Protein AF-A0A4W5NMU5-F1 (afdb_monomer)

Foldseek 3Di:
DVVVVVVVVVVVVVVVVCVVPVVVVVPPDDCPDPPDDDDDDDDDPPVVVCVVDPDFDWDQDDDPDPVVSVVRTHTD

Structure (mmCIF, N/CA/C/O backbone):
data_AF-A0A4W5NMU5-F1
#
_entry.id   AF-A0A4W5NMU5-F1
#
loop_
_atom_site.group_PDB
_atom_site.id
_atom_site.type_symbol
_atom_site.label_atom_id
_atom_site.label_alt_id
_atom_site.label_comp_id
_atom_site.label_asym_id
_atom_site.label_entity_id
_atom_site.label_seq_id
_atom_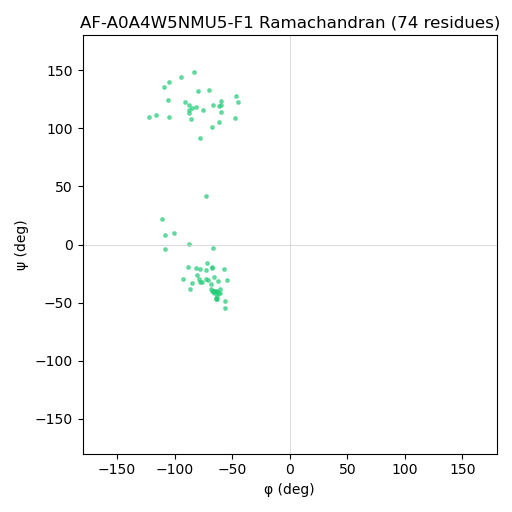site.pdbx_PDB_ins_code
_atom_site.Cartn_x
_atom_site.Cartn_y
_atom_site.Cartn_z
_atom_site.occupancy
_atom_site.B_iso_or_equiv
_atom_site.auth_seq_id
_atom_site.auth_comp_id
_atom_site.auth_asym_id
_atom_site.auth_atom_id
_atom_site.pdbx_PDB_model_num
ATOM 1 N N . MET A 1 1 ? 36.109 27.563 -30.046 1.00 56.34 1 MET A N 1
ATOM 2 C CA . MET A 1 1 ? 34.684 27.289 -30.359 1.00 56.34 1 MET A CA 1
ATOM 3 C C . MET A 1 1 ? 34.412 25.835 -30.766 1.00 56.34 1 MET A C 1
ATOM 5 O O . MET A 1 1 ? 33.259 25.440 -30.790 1.00 56.34 1 MET A O 1
ATOM 9 N N . THR A 1 2 ? 35.433 25.016 -31.041 1.00 61.53 2 THR A N 1
AT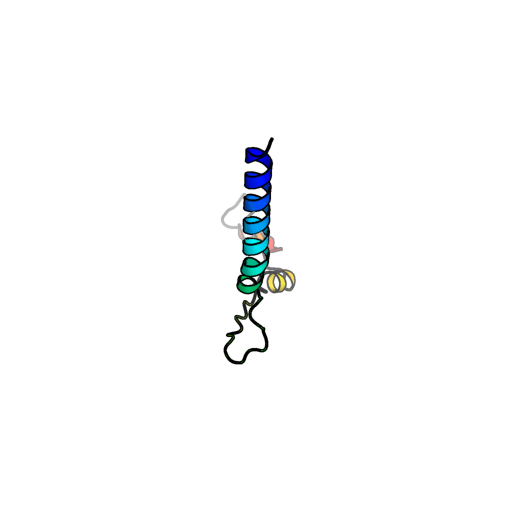OM 10 C CA . THR A 1 2 ? 35.271 23.619 -31.487 1.00 61.53 2 THR A CA 1
ATOM 11 C C . THR A 1 2 ? 35.132 22.622 -30.329 1.00 61.53 2 THR A C 1
ATOM 13 O O . THR A 1 2 ? 34.290 21.733 -30.392 1.00 61.53 2 THR A O 1
ATOM 16 N N . ALA A 1 3 ? 35.870 22.798 -29.227 1.00 62.84 3 ALA A N 1
ATOM 17 C CA . ALA A 1 3 ? 35.833 21.882 -28.076 1.00 62.84 3 ALA A CA 1
ATOM 18 C C . ALA A 1 3 ? 34.443 21.767 -27.416 1.00 62.84 3 ALA A C 1
ATOM 20 O O . ALA A 1 3 ? 34.020 20.673 -27.054 1.00 62.84 3 ALA A O 1
ATOM 21 N N . SER A 1 4 ? 33.701 22.876 -27.326 1.00 70.69 4 SER A N 1
ATOM 22 C CA . SER A 1 4 ? 32.324 22.880 -26.818 1.00 70.69 4 SER A CA 1
ATOM 23 C C . SER A 1 4 ? 31.379 22.114 -27.744 1.00 70.69 4 SER A C 1
ATOM 25 O O . SER A 1 4 ? 30.565 21.332 -27.267 1.00 70.69 4 SER A O 1
ATOM 27 N N . SER A 1 5 ? 31.518 22.272 -29.064 1.00 73.56 5 SER A N 1
ATOM 28 C CA . SER A 1 5 ? 30.685 21.548 -30.029 1.00 73.56 5 SER A CA 1
ATOM 29 C C . SER A 1 5 ? 30.903 20.033 -29.964 1.00 73.56 5 SER A C 1
ATOM 31 O O . SER A 1 5 ? 29.926 19.290 -29.953 1.00 73.56 5 SER A O 1
ATOM 33 N N . PHE A 1 6 ? 32.149 19.570 -29.810 1.00 75.12 6 PHE A N 1
ATOM 34 C CA . PHE A 1 6 ? 32.452 18.144 -29.654 1.00 75.12 6 PHE A CA 1
ATOM 35 C C . PHE A 1 6 ? 31.866 17.561 -28.363 1.00 75.12 6 PHE A C 1
ATOM 37 O O . PHE A 1 6 ? 31.311 16.464 -28.389 1.00 75.12 6 PHE A O 1
ATOM 44 N N . LEU A 1 7 ? 31.913 18.312 -27.257 1.00 81.25 7 LEU A N 1
ATOM 45 C CA . LEU A 1 7 ? 31.315 17.887 -25.988 1.00 81.25 7 LEU A CA 1
ATOM 46 C C . LEU A 1 7 ? 29.790 17.724 -26.096 1.00 81.25 7 LEU A C 1
ATOM 48 O O . LEU A 1 7 ? 29.227 16.765 -25.576 1.00 81.25 7 LEU A O 1
ATOM 52 N N . TRP A 1 8 ? 29.129 18.639 -26.809 1.00 81.44 8 TRP A N 1
ATOM 53 C CA . TRP A 1 8 ? 27.686 18.588 -27.060 1.00 81.44 8 TRP A CA 1
ATOM 54 C C . TRP A 1 8 ? 27.283 17.411 -27.955 1.00 81.44 8 TRP A C 1
ATOM 56 O O . TRP A 1 8 ? 26.284 16.743 -27.688 1.00 81.44 8 TRP A O 1
ATOM 66 N N . HIS A 1 9 ? 28.072 17.105 -28.985 1.00 85.19 9 HIS A N 1
ATOM 67 C CA . HIS A 1 9 ? 27.826 15.936 -29.836 1.00 85.19 9 HIS A CA 1
ATOM 68 C C . HIS A 1 9 ? 28.019 14.634 -29.053 1.00 85.19 9 HIS A C 1
ATOM 70 O O . HIS A 1 9 ? 27.215 13.715 -29.158 1.00 85.19 9 HIS A O 1
ATOM 76 N N . TYR A 1 10 ? 29.034 14.569 -28.193 1.00 90.44 10 TYR A N 1
ATOM 77 C CA . TYR A 1 10 ? 29.244 13.410 -27.334 1.00 90.44 10 TYR A CA 1
ATOM 78 C C . TYR A 1 10 ? 28.098 13.216 -26.328 1.00 90.44 10 TYR A C 1
ATOM 80 O O . TYR A 1 10 ? 27.563 12.116 -26.200 1.00 90.44 10 TYR A O 1
ATOM 88 N N . ALA A 1 11 ? 27.663 14.292 -25.666 1.00 88.81 11 ALA A N 1
ATOM 89 C CA . ALA A 1 1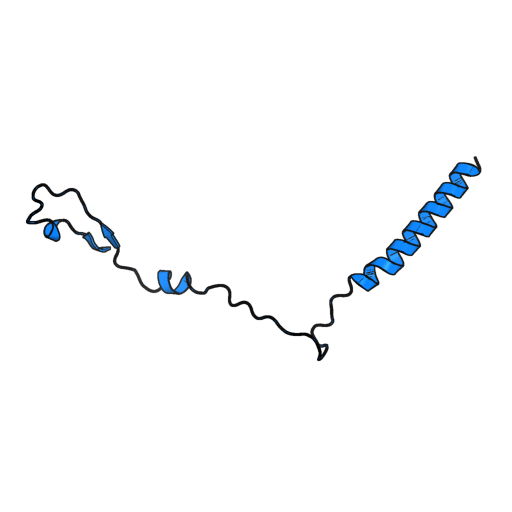1 ? 26.552 14.247 -24.719 1.00 88.81 11 ALA A CA 1
ATOM 90 C C . ALA A 1 11 ? 25.234 13.822 -25.386 1.00 88.81 11 ALA A C 1
ATOM 92 O O . ALA A 1 11 ? 24.509 12.998 -24.835 1.00 88.81 11 ALA A O 1
ATOM 93 N N . THR A 1 12 ? 24.940 14.332 -26.585 1.00 89.44 12 THR A N 1
ATOM 94 C CA . THR A 1 12 ? 23.729 13.955 -27.336 1.00 89.44 12 THR A CA 1
ATOM 95 C C . THR A 1 12 ? 23.750 12.493 -27.778 1.00 89.44 12 THR A C 1
ATOM 97 O O . THR A 1 12 ? 22.734 11.814 -27.645 1.00 89.44 12 THR A O 1
ATOM 100 N N . ILE A 1 13 ? 24.901 11.974 -28.216 1.00 89.94 13 ILE A N 1
ATOM 101 C CA . ILE A 1 13 ? 25.060 10.552 -28.557 1.00 89.94 13 ILE A CA 1
ATOM 102 C C . ILE A 1 13 ? 24.841 9.669 -27.324 1.00 89.94 13 ILE A C 1
ATOM 104 O O . ILE A 1 13 ? 24.078 8.708 -27.393 1.00 89.94 13 ILE A O 1
ATOM 108 N N . LEU A 1 14 ? 25.456 10.003 -26.185 1.00 88.56 14 LEU A N 1
ATOM 109 C CA . LEU A 1 14 ? 25.263 9.247 -24.944 1.00 88.56 14 LEU A CA 1
ATOM 110 C C . LEU A 1 14 ? 23.800 9.247 -24.487 1.00 88.56 14 LEU A C 1
ATOM 112 O O . LEU A 1 14 ? 23.282 8.213 -24.072 1.00 88.56 14 LEU A O 1
ATOM 116 N N . LEU A 1 15 ? 23.123 10.390 -24.588 1.00 89.44 15 LEU A N 1
ATOM 117 C CA . LEU A 1 15 ? 21.730 10.532 -24.172 1.00 89.44 15 LEU A CA 1
ATOM 118 C C . LEU A 1 15 ? 20.788 9.744 -25.094 1.00 89.44 15 LEU A C 1
ATOM 120 O O . LEU A 1 15 ? 19.866 9.091 -24.608 1.00 89.44 15 LEU A O 1
ATOM 124 N N . ALA A 1 16 ? 21.066 9.723 -26.401 1.00 88.56 16 ALA A N 1
ATOM 125 C CA . ALA A 1 16 ? 20.342 8.900 -27.368 1.00 88.56 16 ALA A CA 1
ATOM 126 C C . ALA A 1 16 ? 20.524 7.399 -27.093 1.00 88.56 16 ALA A C 1
ATOM 128 O O . ALA A 1 16 ? 19.540 6.668 -27.024 1.00 88.56 16 ALA A O 1
ATOM 129 N N . VAL A 1 17 ? 21.763 6.952 -26.859 1.00 87.62 17 VAL A N 1
ATOM 130 C CA . VAL A 1 17 ? 22.083 5.564 -26.486 1.00 87.62 17 VAL A CA 1
ATOM 131 C C . VAL A 1 17 ? 21.301 5.164 -25.236 1.00 87.62 17 VAL A C 1
ATOM 133 O O . VAL A 1 17 ? 20.534 4.205 -25.267 1.00 87.62 17 VAL A O 1
ATOM 136 N N . MET A 1 18 ? 21.413 5.940 -24.159 1.00 83.81 18 MET A N 1
ATOM 137 C CA . MET A 1 18 ? 20.694 5.669 -22.915 1.00 83.81 18 MET A CA 1
ATOM 138 C C . MET A 1 18 ? 19.176 5.591 -23.145 1.00 83.81 18 MET A C 1
ATOM 140 O O . MET A 1 18 ? 18.548 4.603 -22.766 1.00 83.81 18 MET A O 1
ATOM 144 N N . CYS A 1 19 ? 18.591 6.558 -23.853 1.00 81.69 19 CYS A N 1
ATOM 145 C CA . CYS A 1 19 ? 17.158 6.582 -24.148 1.00 81.69 19 CYS A CA 1
ATOM 146 C C . CYS A 1 19 ? 16.682 5.386 -24.996 1.00 81.69 19 CYS A C 1
ATOM 148 O O . CYS A 1 19 ? 15.558 4.930 -24.824 1.00 81.69 19 CYS A O 1
ATOM 150 N N . CYS A 1 20 ? 17.520 4.834 -25.877 1.00 78.44 20 CYS A N 1
ATOM 151 C CA . CYS A 1 20 ? 17.169 3.655 -26.673 1.00 78.44 20 CYS A CA 1
ATOM 152 C C . CYS A 1 20 ? 17.271 2.337 -25.887 1.00 78.44 20 CYS A C 1
ATOM 154 O O . CYS A 1 20 ? 16.504 1.411 -26.152 1.00 78.44 20 CYS A O 1
ATOM 156 N N . PHE A 1 21 ? 18.204 2.230 -24.935 1.00 69.44 21 PHE A N 1
ATOM 157 C CA . PHE A 1 21 ? 18.452 0.980 -24.204 1.00 69.44 21 PHE A CA 1
ATOM 158 C C . PHE A 1 21 ? 17.659 0.855 -22.894 1.00 69.44 21 PHE A C 1
ATOM 160 O O . PHE A 1 21 ? 17.296 -0.255 -22.511 1.00 69.44 21 PHE A O 1
ATOM 167 N N . LEU A 1 22 ? 17.333 1.967 -22.229 1.00 66.38 22 LEU A N 1
ATOM 168 C CA . LEU A 1 22 ? 16.548 1.987 -20.987 1.00 66.38 22 LEU A CA 1
ATOM 169 C C . LEU A 1 22 ? 15.099 1.455 -21.107 1.00 66.38 22 LEU A C 1
ATOM 171 O O . LEU A 1 22 ? 14.711 0.661 -20.248 1.00 66.38 22 LEU A O 1
ATOM 175 N N . PRO A 1 23 ? 14.292 1.798 -22.133 1.00 65.00 23 PRO A N 1
ATOM 176 C CA . PRO A 1 23 ? 12.888 1.376 -22.200 1.00 65.00 23 PRO A CA 1
ATOM 177 C C . PRO A 1 23 ? 12.711 -0.118 -22.505 1.00 65.00 23 PRO A C 1
ATOM 179 O O . PRO A 1 23 ? 11.645 -0.686 -22.262 1.00 65.00 23 PRO A O 1
ATOM 182 N N . ARG A 1 24 ? 13.764 -0.7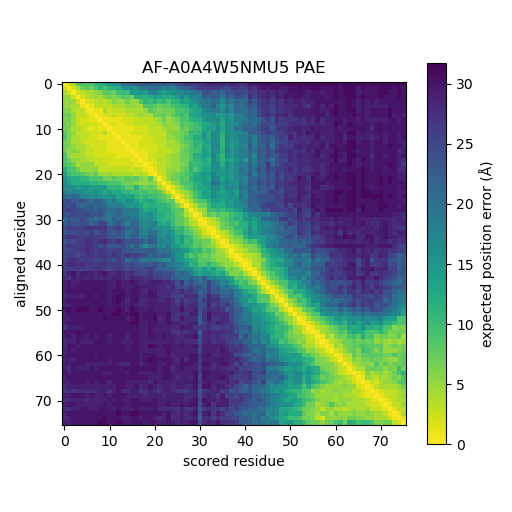93 -22.989 1.00 61.81 24 ARG A N 1
ATOM 183 C CA . ARG A 1 24 ? 13.757 -2.250 -23.180 1.00 61.81 24 ARG A CA 1
ATOM 184 C C . ARG A 1 24 ? 13.826 -3.003 -21.850 1.00 61.81 24 ARG A C 1
ATOM 186 O O . ARG A 1 24 ? 13.262 -4.083 -21.738 1.00 61.81 24 ARG A O 1
ATOM 193 N N . SER A 1 25 ? 14.463 -2.409 -20.842 1.00 60.66 25 SER A N 1
ATOM 194 C CA . SER A 1 25 ? 14.572 -2.973 -19.491 1.00 60.66 25 SER A CA 1
ATOM 195 C C . SER A 1 25 ? 13.326 -2.724 -18.636 1.00 60.66 25 SER A C 1
ATOM 197 O O . SER A 1 25 ? 13.109 -3.435 -17.663 1.00 60.66 25 SER A O 1
ATOM 199 N N . THR A 1 26 ? 12.501 -1.733 -18.992 1.00 58.41 26 THR A N 1
ATOM 200 C CA . THR A 1 26 ? 11.229 -1.422 -18.312 1.00 58.41 26 T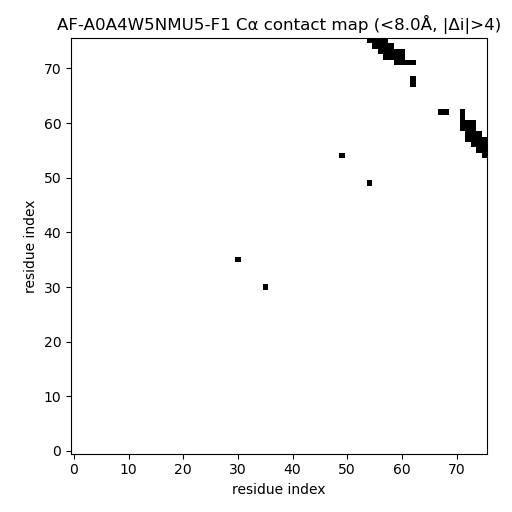HR A CA 1
ATOM 201 C C . THR A 1 26 ? 10.011 -1.963 -19.052 1.00 58.41 26 THR A C 1
ATOM 203 O O . THR A 1 26 ? 8.887 -1.574 -18.736 1.00 58.41 26 THR A O 1
ATOM 206 N N . SER A 1 27 ? 10.208 -2.804 -20.071 1.00 60.50 27 SER A N 1
ATOM 207 C CA . SER A 1 27 ? 9.100 -3.501 -20.714 1.00 60.50 27 SER A CA 1
ATOM 208 C C . SER A 1 27 ? 8.441 -4.368 -19.646 1.00 60.50 27 SER A C 1
ATOM 210 O O . SER A 1 27 ? 9.033 -5.344 -19.189 1.00 60.50 27 SER A O 1
ATOM 212 N N . SER A 1 28 ? 7.265 -3.931 -19.183 1.00 59.94 28 SER A N 1
ATOM 213 C CA . SER A 1 28 ? 6.404 -4.690 -18.280 1.00 5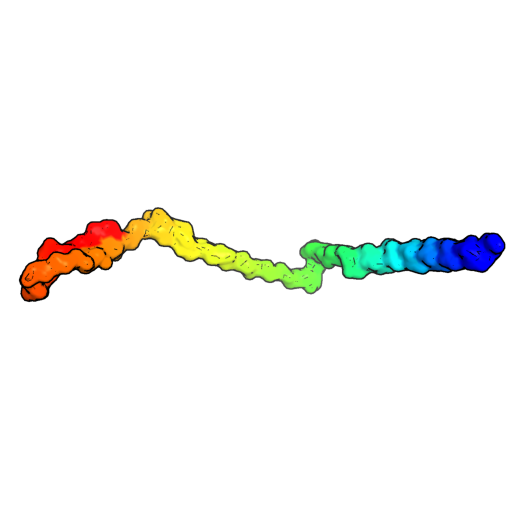9.94 28 SER A CA 1
ATOM 214 C C . SER A 1 28 ? 6.343 -6.115 -18.807 1.00 59.9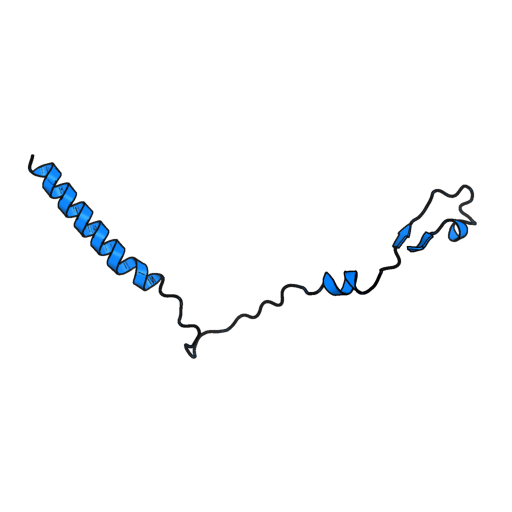4 28 SER A C 1
ATOM 216 O O . SER A 1 28 ? 6.005 -6.303 -19.978 1.00 59.94 28 SER A O 1
ATOM 218 N N . LEU A 1 29 ? 6.726 -7.088 -17.975 1.00 60.97 29 LEU A N 1
ATOM 219 C CA . LEU A 1 29 ? 6.557 -8.504 -18.287 1.00 60.97 29 LEU A CA 1
ATOM 220 C C . LEU A 1 29 ? 5.128 -8.680 -18.814 1.00 60.97 29 LEU A C 1
ATOM 222 O O . LEU A 1 29 ? 4.182 -8.171 -18.205 1.00 60.97 29 LEU A O 1
ATOM 226 N N . ASN A 1 30 ? 4.994 -9.297 -19.982 1.00 59.53 30 ASN A N 1
ATOM 227 C CA . ASN A 1 30 ? 3.699 -9.541 -20.587 1.00 59.53 30 ASN A CA 1
ATOM 228 C C . ASN A 1 30 ? 2.906 -10.433 -19.627 1.00 59.53 30 ASN A C 1
ATOM 230 O O . ASN A 1 30 ? 3.364 -11.518 -19.272 1.00 59.53 30 ASN A O 1
ATOM 234 N N . LEU A 1 31 ? 1.762 -9.949 -19.146 1.00 57.41 31 LEU A N 1
ATOM 235 C CA . LEU A 1 31 ? 0.987 -10.644 -18.118 1.00 57.41 31 LEU A CA 1
ATOM 236 C C . LEU A 1 31 ? 0.388 -11.955 -18.658 1.00 57.41 31 LEU A C 1
ATOM 238 O O . LEU A 1 31 ? 0.061 -12.851 -17.886 1.00 57.41 31 LEU A O 1
ATOM 242 N N . GLU A 1 32 ? 0.302 -12.079 -19.982 1.00 63.25 32 GLU A N 1
ATOM 243 C CA . GLU A 1 32 ? -0.133 -13.267 -20.705 1.00 63.25 32 GLU A CA 1
ATOM 244 C C . GLU A 1 32 ? 0.996 -14.277 -21.004 1.00 63.25 32 GLU A C 1
ATOM 246 O O . GLU A 1 32 ? 0.727 -15.314 -21.619 1.00 63.25 32 GLU A O 1
ATOM 251 N N . ASP A 1 33 ? 2.248 -14.028 -20.592 1.00 69.19 33 ASP A N 1
ATOM 252 C CA . ASP A 1 33 ? 3.318 -15.013 -20.778 1.00 69.19 33 ASP A CA 1
ATOM 253 C C . ASP A 1 33 ? 3.097 -16.235 -19.853 1.00 69.19 33 ASP A C 1
ATOM 255 O O . ASP A 1 33 ? 2.883 -16.089 -18.645 1.00 69.19 33 ASP A O 1
ATOM 259 N N . PRO A 1 34 ? 3.204 -17.477 -20.368 1.00 65.50 34 PRO A N 1
ATOM 260 C CA . PRO A 1 34 ? 2.858 -18.704 -19.634 1.00 65.50 34 PRO A CA 1
ATOM 261 C C . PRO A 1 34 ? 3.777 -19.019 -18.440 1.00 65.50 34 PRO A C 1
ATOM 263 O O . PRO A 1 34 ? 3.580 -20.018 -17.752 1.00 65.50 34 PRO A O 1
ATOM 266 N N . ASN A 1 35 ? 4.809 -18.208 -18.214 1.00 65.12 35 ASN A N 1
ATOM 267 C CA . ASN A 1 35 ? 5.802 -18.353 -17.153 1.00 65.12 35 ASN A CA 1
ATOM 268 C C . ASN A 1 35 ? 5.659 -17.290 -16.042 1.00 65.12 35 ASN A C 1
ATOM 270 O O . ASN A 1 35 ? 6.516 -17.226 -15.159 1.00 65.12 35 ASN A O 1
ATOM 274 N N . VAL A 1 36 ? 4.592 -16.480 -16.060 1.00 68.44 36 VAL A N 1
ATOM 275 C CA . VAL A 1 36 ? 4.316 -15.465 -15.036 1.00 68.44 36 VAL A CA 1
ATOM 276 C C . VAL A 1 36 ? 3.451 -16.050 -13.921 1.00 68.44 36 VAL A C 1
ATOM 278 O O . VAL A 1 36 ? 2.341 -16.527 -14.144 1.00 68.44 36 VAL A O 1
ATOM 281 N N . CYS A 1 37 ? 3.949 -15.994 -12.686 1.00 70.75 37 CYS A N 1
ATOM 282 C CA . CYS A 1 37 ? 3.169 -16.348 -11.504 1.00 70.75 37 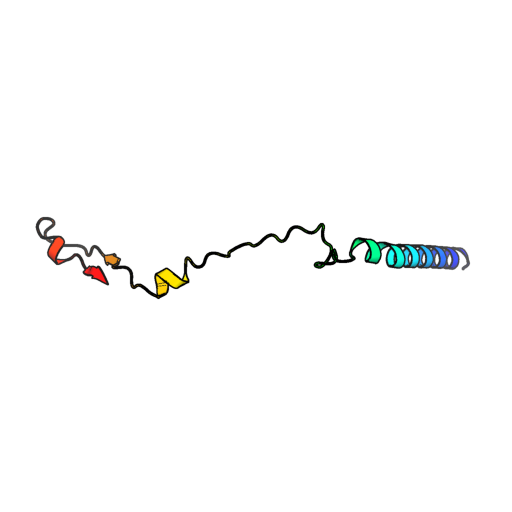CYS A CA 1
ATOM 283 C C . CYS A 1 37 ? 2.286 -15.162 -11.094 1.00 70.75 37 CYS A C 1
ATOM 285 O O . CYS A 1 37 ? 2.799 -14.109 -10.716 1.00 70.75 37 CYS A O 1
ATOM 287 N N . SER A 1 38 ? 0.963 -15.329 -11.110 1.00 67.56 38 SER A N 1
ATOM 288 C CA . SER A 1 38 ? 0.043 -14.349 -10.530 1.00 67.56 38 SER A CA 1
ATOM 289 C C . SER A 1 38 ? 0.070 -14.453 -9.003 1.00 67.56 38 SER A C 1
ATOM 291 O O . SER A 1 38 ? -0.338 -15.473 -8.447 1.00 67.56 38 SER A O 1
ATOM 293 N N . HIS A 1 39 ? 0.525 -13.407 -8.314 1.00 72.75 39 HIS A N 1
ATOM 294 C CA . HIS A 1 39 ? 0.364 -13.298 -6.865 1.00 72.75 39 HIS A CA 1
ATOM 295 C C . HIS A 1 39 ? -0.981 -12.633 -6.563 1.00 72.75 39 HIS A C 1
ATOM 297 O O . HIS A 1 39 ? -1.173 -11.458 -6.875 1.00 72.75 39 HIS A O 1
ATOM 303 N N . TRP A 1 40 ? -1.919 -13.373 -5.969 1.00 69.00 40 TRP A N 1
ATOM 304 C CA . TRP A 1 40 ? -3.130 -12.778 -5.412 1.00 69.00 40 TRP A CA 1
ATOM 305 C C . TRP A 1 40 ? -2.852 -12.358 -3.966 1.00 69.00 40 TRP A C 1
ATOM 307 O O . TRP A 1 40 ? -2.518 -13.181 -3.119 1.00 69.00 40 TRP A O 1
ATOM 317 N N . GLU A 1 41 ? -2.996 -11.070 -3.669 1.00 74.62 41 GLU A N 1
ATOM 318 C CA . GLU A 1 41 ? -3.006 -10.582 -2.291 1.00 74.62 41 GLU A CA 1
ATOM 319 C C . GLU A 1 41 ? -4.452 -10.238 -1.925 1.00 74.62 41 GLU A C 1
ATOM 321 O O . GLU A 1 41 ? -5.046 -9.304 -2.465 1.00 74.62 41 GLU A O 1
ATOM 326 N N . SER A 1 42 ? -5.065 -11.028 -1.044 1.00 74.19 42 SER A N 1
ATOM 327 C CA . SER A 1 42 ? -6.379 -10.705 -0.492 1.00 74.19 42 SER A CA 1
ATOM 328 C C . SER A 1 42 ? -6.202 -9.638 0.588 1.00 74.19 42 SER A C 1
ATOM 330 O O . SER A 1 42 ? -5.951 -9.970 1.749 1.00 74.19 42 SER A O 1
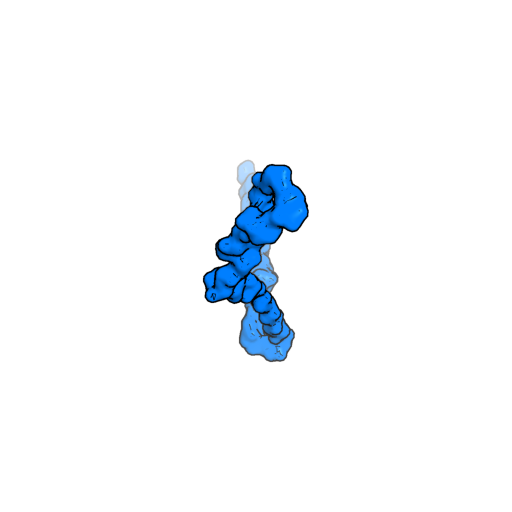ATOM 332 N N . TYR A 1 43 ? -6.302 -8.359 0.217 1.00 69.69 43 TYR A N 1
ATOM 333 C CA . TYR A 1 43 ? -6.333 -7.271 1.194 1.00 69.69 43 TYR A CA 1
ATOM 334 C C . TYR A 1 43 ? -7.537 -7.472 2.118 1.00 69.69 43 TYR A C 1
ATOM 336 O O . TYR A 1 43 ? -8.674 -7.640 1.679 1.00 69.69 43 TYR A O 1
ATOM 344 N N . SER A 1 44 ? -7.244 -7.540 3.410 1.00 65.94 44 SER A N 1
ATOM 345 C CA . SER A 1 44 ? -8.122 -7.985 4.483 1.00 65.94 44 SER A CA 1
ATOM 346 C C . SER A 1 44 ? -9.524 -7.360 4.439 1.00 65.94 44 SER A C 1
ATOM 348 O O . SER A 1 44 ? -9.715 -6.212 4.844 1.00 65.94 44 SER A O 1
ATOM 350 N N . VAL A 1 45 ? -10.533 -8.164 4.087 1.00 58.44 45 VAL A N 1
ATOM 351 C CA . VAL A 1 45 ? -11.962 -7.910 4.373 1.00 58.44 45 VAL A CA 1
ATOM 352 C C . VAL A 1 45 ? -12.233 -8.127 5.873 1.00 58.44 45 VAL A C 1
ATOM 354 O O . VAL A 1 45 ? -13.208 -8.737 6.279 1.00 58.44 45 VAL A O 1
ATOM 357 N N . THR A 1 46 ? -11.338 -7.672 6.746 1.00 56.91 46 THR A N 1
ATOM 358 C CA . THR A 1 46 ? -11.524 -7.770 8.202 1.00 56.91 46 THR A CA 1
ATOM 359 C C . THR A 1 46 ? -12.278 -6.565 8.748 1.00 56.91 46 THR A C 1
ATOM 361 O O . THR A 1 46 ? -12.852 -6.635 9.830 1.00 56.91 46 THR A O 1
ATOM 364 N N . VAL A 1 47 ? -12.311 -5.458 7.999 1.00 54.03 47 VAL A N 1
ATOM 365 C CA . VAL A 1 47 ? -13.004 -4.240 8.432 1.00 54.03 47 VAL A CA 1
ATOM 366 C C . VAL A 1 47 ? -14.493 -4.293 8.089 1.00 54.03 47 VAL A C 1
ATOM 368 O O . VAL A 1 47 ? -15.318 -3.789 8.836 1.00 54.03 47 VAL A O 1
ATOM 371 N N . GLN A 1 48 ? -14.878 -4.925 6.978 1.00 54.53 48 GLN A N 1
ATOM 372 C CA . GLN A 1 48 ? -16.275 -4.893 6.538 1.00 54.53 48 GLN A CA 1
ATOM 373 C C . GLN A 1 48 ? -17.183 -5.829 7.353 1.00 54.53 48 GLN A C 1
ATOM 375 O O . GLN A 1 48 ? -18.332 -5.468 7.601 1.00 54.53 48 GLN A O 1
ATOM 380 N N . GLU A 1 49 ? -16.676 -6.967 7.849 1.00 55.44 49 GLU A N 1
ATOM 381 C CA . GLU A 1 49 ? -17.450 -7.813 8.773 1.00 55.44 49 GLU A CA 1
ATOM 382 C C . GLU A 1 49 ? -17.669 -7.152 10.142 1.00 55.44 49 GLU A C 1
ATOM 384 O O . GLU A 1 49 ? -18.747 -7.299 10.718 1.00 55.44 49 GLU A O 1
ATOM 389 N N . SER A 1 50 ? -16.714 -6.356 10.641 1.00 55.75 50 SER A N 1
ATOM 390 C CA . SER A 1 50 ? -16.902 -5.619 11.900 1.00 55.75 50 SER A CA 1
ATOM 391 C C . SER A 1 50 ? -17.867 -4.435 11.775 1.00 55.75 50 SER A C 1
ATOM 393 O O . SER A 1 50 ? -18.462 -4.033 12.770 1.00 55.75 50 SER A O 1
ATOM 395 N N . TYR A 1 51 ? -18.088 -3.901 10.567 1.00 54.56 51 TYR A N 1
ATOM 396 C CA . TYR A 1 51 ? -19.161 -2.929 10.314 1.00 54.56 51 TYR A CA 1
ATOM 397 C C . TYR A 1 51 ? -20.541 -3.578 10.140 1.00 54.56 51 TYR A C 1
ATOM 399 O O . TYR A 1 51 ? -21.551 -2.917 10.384 1.00 54.56 51 TYR A O 1
ATOM 407 N N . ALA A 1 52 ? -20.606 -4.840 9.702 1.00 60.72 52 ALA A N 1
ATOM 408 C CA . ALA A 1 52 ? -21.869 -5.552 9.494 1.00 60.72 52 ALA A CA 1
ATOM 409 C C . ALA A 1 52 ? -22.478 -6.070 10.806 1.00 60.72 52 ALA A C 1
ATOM 411 O O . ALA A 1 52 ? -23.702 -6.157 10.931 1.00 60.72 52 ALA A O 1
ATOM 412 N N . HIS A 1 53 ? -21.635 -6.380 11.789 1.00 62.53 53 HIS A N 1
ATOM 413 C CA . HIS A 1 53 ? -22.061 -6.862 13.094 1.00 62.53 53 HIS A CA 1
ATOM 414 C C . HIS A 1 53 ? -21.669 -5.850 14.175 1.00 62.53 53 HIS A C 1
ATOM 416 O O . HIS A 1 53 ? -20.477 -5.693 14.438 1.00 62.53 53 HIS A O 1
ATOM 422 N N . PRO A 1 54 ? -22.633 -5.158 14.819 1.00 62.53 54 PRO A N 1
ATOM 423 C CA . PRO A 1 54 ? -22.316 -4.349 15.987 1.00 62.53 54 PRO A CA 1
ATOM 424 C C . PRO A 1 54 ? -21.724 -5.276 17.051 1.00 62.53 54 PRO A C 1
ATOM 426 O O . PRO A 1 54 ? -22.341 -6.266 17.444 1.00 62.53 54 PRO A O 1
ATOM 429 N N . PHE A 1 55 ? -20.491 -4.999 17.458 1.00 67.38 55 PHE A N 1
ATOM 430 C CA . PHE A 1 55 ? -19.869 -5.698 18.570 1.00 67.38 55 PHE A CA 1
ATOM 431 C C . PHE A 1 55 ? -20.406 -5.096 19.869 1.00 67.38 55 PHE A C 1
ATOM 433 O O . PHE A 1 55 ? -20.406 -3.877 20.010 1.00 67.38 55 PHE A O 1
ATOM 440 N N . ASP A 1 56 ? -20.829 -5.940 20.811 1.00 67.81 56 ASP A N 1
ATOM 441 C CA . ASP A 1 56 ? -21.276 -5.481 22.128 1.00 67.81 56 ASP A CA 1
ATOM 442 C C . ASP A 1 56 ? -20.082 -4.918 22.903 1.00 67.81 56 ASP A C 1
ATOM 444 O O . ASP A 1 56 ? -19.258 -5.650 23.465 1.00 67.81 56 ASP A O 1
ATOM 448 N N . GLN A 1 57 ? -19.975 -3.595 22.946 1.00 71.88 57 GLN A N 1
ATOM 449 C CA . GLN A 1 57 ? -18.923 -2.933 23.695 1.00 71.88 57 GLN A CA 1
ATOM 450 C C . GLN A 1 57 ? -19.327 -2.776 25.162 1.00 71.88 57 GLN A C 1
ATOM 452 O O . GLN A 1 57 ? -20.279 -2.066 25.486 1.00 71.88 57 GLN A O 1
ATOM 457 N N . ILE A 1 58 ? -18.566 -3.402 26.063 1.00 73.50 58 ILE A N 1
ATOM 458 C CA . ILE A 1 58 ? -18.780 -3.307 27.512 1.00 73.50 58 ILE A CA 1
ATOM 459 C C . ILE A 1 58 ? -18.026 -2.093 28.054 1.00 73.50 58 ILE A C 1
ATOM 461 O O . ILE A 1 58 ? -16.795 -2.054 28.041 1.00 73.50 58 ILE A O 1
ATOM 465 N N . TYR A 1 59 ? -18.762 -1.117 28.580 1.00 70.94 59 TYR A N 1
ATOM 466 C CA . TYR A 1 59 ? -18.193 0.027 29.288 1.00 70.94 59 TYR A CA 1
ATOM 467 C C . TYR A 1 59 ? -18.416 -0.121 30.795 1.00 70.94 59 TYR A C 1
ATOM 469 O O . TYR A 1 59 ? -19.555 -0.239 31.258 1.00 70.94 59 TYR A O 1
ATOM 477 N N . TYR A 1 60 ? -17.327 -0.070 31.566 1.00 65.50 60 TYR A N 1
ATOM 478 C CA . TYR A 1 60 ? -17.383 0.015 33.024 1.00 65.50 60 TYR A CA 1
ATOM 479 C C . TYR A 1 60 ? -17.519 1.475 33.444 1.00 65.50 60 TYR A C 1
ATOM 481 O O . TYR A 1 60 ? -16.575 2.255 33.334 1.00 65.50 60 TYR A O 1
ATOM 489 N N . THR A 1 61 ? -18.694 1.861 33.931 1.00 74.94 61 THR A N 1
ATOM 490 C CA . THR A 1 61 ? -18.858 3.146 34.621 1.00 74.94 61 THR A CA 1
ATOM 491 C C . THR A 1 61 ? -18.448 2.995 36.085 1.00 74.94 61 THR A C 1
ATOM 493 O O . THR A 1 61 ? -18.649 1.926 36.662 1.00 74.94 61 THR A O 1
ATOM 496 N N . SER A 1 62 ? -17.912 4.043 36.716 1.00 73.62 62 SER A N 1
ATOM 497 C CA . SER A 1 62 ? -17.602 4.017 38.150 1.00 73.62 62 SER A CA 1
ATOM 498 C C . SER A 1 62 ? -18.872 3.754 38.975 1.00 73.62 62 SER A C 1
ATOM 500 O O . SER A 1 62 ? -19.798 4.562 38.987 1.00 73.62 62 SER A O 1
ATOM 502 N N . CYS A 1 63 ? -18.929 2.604 39.654 1.00 77.06 63 CYS A N 1
ATOM 503 C CA . CYS A 1 63 ? -20.027 2.239 40.554 1.00 77.06 63 CYS A CA 1
ATOM 504 C C . CYS A 1 63 ? -19.688 2.622 41.999 1.00 77.06 63 CYS A C 1
ATOM 506 O O . CYS A 1 63 ? -18.548 2.464 42.430 1.00 77.06 63 CYS A O 1
ATOM 508 N N . SER A 1 64 ? -20.691 3.049 42.770 1.00 79.06 64 SER A N 1
ATOM 509 C CA . SER A 1 64 ? -20.564 3.283 44.217 1.00 79.06 64 SER A CA 1
ATOM 510 C C . SER A 1 64 ? -20.437 1.986 45.026 1.00 79.06 64 SER A C 1
ATOM 512 O O . SER A 1 64 ? -19.761 1.975 46.047 1.00 79.06 64 SER A O 1
ATOM 514 N N . ASP A 1 65 ? -21.047 0.894 44.549 1.00 77.50 65 ASP A N 1
ATOM 515 C CA . ASP A 1 65 ? -21.010 -0.434 45.169 1.00 77.50 65 ASP A CA 1
ATOM 516 C C . ASP A 1 65 ? -20.444 -1.477 44.203 1.00 77.50 65 ASP A C 1
ATOM 518 O O . ASP A 1 65 ? -21.109 -1.887 43.247 1.00 77.50 65 ASP A O 1
ATOM 522 N N . ILE A 1 66 ? -19.232 -1.967 44.484 1.00 75.88 66 ILE A N 1
ATOM 523 C CA . ILE A 1 66 ? -18.558 -2.963 43.636 1.00 75.88 66 ILE A CA 1
ATOM 524 C C . ILE A 1 66 ? -19.278 -4.317 43.618 1.00 75.88 66 ILE A C 1
ATOM 526 O O . ILE A 1 66 ? -19.258 -5.015 42.610 1.00 75.88 66 ILE A O 1
ATOM 530 N N . LEU A 1 67 ? -19.994 -4.669 44.690 1.00 80.00 67 LEU A N 1
ATOM 531 C CA . LEU A 1 67 ? -20.784 -5.904 44.752 1.00 80.00 67 LEU A CA 1
ATOM 532 C C . LEU A 1 67 ? -21.982 -5.889 43.784 1.00 80.00 67 LEU A C 1
ATOM 534 O O . LEU A 1 67 ? -22.487 -6.945 43.417 1.00 80.00 67 LEU A O 1
ATOM 538 N N . ASN A 1 68 ? -22.415 -4.706 43.336 1.00 74.62 68 ASN A N 1
ATOM 539 C CA . ASN A 1 68 ? -23.521 -4.519 42.394 1.00 74.62 68 ASN A CA 1
ATOM 540 C C . ASN A 1 68 ? -23.055 -4.003 41.021 1.00 74.62 68 ASN A C 1
ATOM 542 O O . ASN A 1 68 ? -23.852 -3.436 40.275 1.00 74.62 68 ASN A O 1
ATOM 546 N N . TRP A 1 69 ? -21.780 -4.196 40.672 1.00 78.94 69 TRP A N 1
ATOM 547 C CA . TRP A 1 69 ? -21.179 -3.666 39.442 1.00 78.94 69 TRP A CA 1
ATOM 548 C C . TRP A 1 69 ? -21.919 -4.055 38.149 1.00 78.94 69 TRP A C 1
ATOM 550 O O . TRP A 1 69 ? -21.983 -3.249 37.224 1.00 78.94 69 TRP A O 1
ATOM 560 N N . PHE A 1 70 ? -22.571 -5.224 38.114 1.00 78.25 70 PHE A N 1
ATOM 561 C CA . PHE A 1 70 ? -23.428 -5.673 37.004 1.00 78.25 70 PHE A CA 1
ATOM 562 C C . PHE A 1 70 ? -24.588 -4.713 36.680 1.00 78.25 70 PHE A C 1
ATOM 564 O O . PHE A 1 70 ? -25.139 -4.746 35.585 1.00 78.25 70 PHE A O 1
ATOM 571 N N . LYS A 1 71 ? -24.993 -3.850 37.621 1.00 78.12 71 LYS A N 1
ATOM 572 C CA . LYS A 1 71 ? -26.028 -2.833 37.382 1.00 78.12 71 LYS A CA 1
ATOM 573 C C . LYS A 1 71 ? -25.497 -1.624 36.612 1.00 78.12 71 LYS A C 1
ATOM 575 O O . LYS A 1 71 ? -26.297 -0.895 36.032 1.00 78.12 71 LYS A O 1
ATOM 580 N N . CYS A 1 72 ? -24.182 -1.394 36.615 1.00 75.69 72 CYS A N 1
ATOM 581 C CA . CYS A 1 72 ? -23.556 -0.277 35.902 1.00 75.69 72 CYS A CA 1
ATOM 582 C C . CYS A 1 72 ? -22.754 -0.708 34.663 1.00 75.69 72 CYS A C 1
ATOM 584 O O . CYS A 1 72 ? -22.279 0.155 33.927 1.00 75.69 72 CYS A O 1
ATOM 586 N N . THR A 1 73 ? -22.617 -2.008 34.385 1.00 80.00 73 THR A N 1
ATOM 587 C CA . THR A 1 73 ? -22.099 -2.483 33.095 1.00 80.00 73 THR A CA 1
ATOM 588 C C . THR A 1 73 ? -23.087 -2.128 31.987 1.00 80.00 73 THR A C 1
ATOM 590 O O . THR A 1 73 ? -24.243 -2.552 32.021 1.00 80.00 73 THR A O 1
ATOM 593 N N . ARG A 1 74 ? -22.650 -1.333 31.005 1.00 75.88 74 ARG A N 1
ATOM 594 C CA . ARG A 1 74 ? -23.447 -0.981 29.820 1.00 75.88 74 ARG A CA 1
ATOM 595 C C . ARG A 1 74 ? -22.883 -1.675 28.585 1.00 75.88 74 ARG A C 1
ATOM 597 O O . ARG A 1 74 ? -21.673 -1.639 28.383 1.00 75.88 74 ARG A O 1
ATOM 604 N N . HIS A 1 75 ? -23.773 -2.245 27.777 1.00 73.88 75 HIS A N 1
ATOM 605 C CA . HIS A 1 75 ? -23.486 -2.801 26.453 1.00 73.88 75 HIS A CA 1
ATOM 606 C C . HIS A 1 75 ? -24.019 -1.825 25.388 1.00 73.88 75 HIS A C 1
ATOM 608 O O . HIS A 1 75 ? -25.084 -1.229 25.597 1.00 73.88 75 HIS A O 1
ATOM 614 N N . ARG A 1 76 ? -23.278 -1.610 24.298 1.00 65.31 76 ARG A N 1
ATOM 615 C CA . ARG A 1 76 ? -23.705 -0.850 23.112 1.00 65.31 76 ARG A CA 1
ATOM 616 C C . ARG A 1 76 ? -23.313 -1.601 21.854 1.00 65.31 76 ARG A C 1
ATOM 618 O O . ARG A 1 76 ? -22.176 -2.115 21.872 1.00 65.31 76 ARG A O 1
#

Solvent-accessible surface area (backbone atoms only — not comparable to full-atom values): 5038 Å² total; per-residue (Å²): 127,61,71,62,53,53,53,52,54,51,52,51,51,54,51,49,52,49,63,68,56,53,60,68,75,65,55,72,76,63,84,83,43,97,84,62,82,84,81,84,79,81,78,74,75,65,62,60,57,58,71,74,43,86,64,75,46,78,46,83,54,94,60,97,47,76,95,52,40,80,79,47,56,43,75,85

Radius of gyration: 34.0 Å; Cα contacts (8 Å, |Δi|>4): 25; chains: 1; bounding box: 62×46×77 Å

InterPro domains:
  IPR011489 EMI domain [PF07546] (34-76)
  IPR011489 EMI domain [PS51041] (33-76)

pLDDT: mean 70.95, std 10.01, range [54.03, 90.44]

Mean predicted aligned error: 19.61 Å

Secondary structure (DSSP, 8-state):
-HHHHHHHHHHHHHHHHHHHHHHHHT----TT-TT---------THHHHHHHS----EEE---S-GGGGGGTEEE-

Sequence (76 aa):
MTASSFLWHYATILLAVMCCFLPRSTSSLNLEDPNVCSHWESYSVTVQESYAHPFDQIYYTSCSDILNWFKCTRHR

Organism: NCBI:txid62062